Protein AF-A0AAW1SU03-F1 (afdb_monomer_lite)

Sequence (78 aa):
MKQGEYIKTWRRRWFVLKQGKIFWFKSDIVSPESIPRGVIEVNRCLSIKGAEDTINKPYAFEISTIDDSMFFIADSEK

Organism: NCBI:txid2026836

Radius of gyration: 12.6 Å; chains: 1; bounding box: 24×27×33 Å

Foldseek 3Di:
DWQDDPHRDDADWDWDDDPQKIFTANDPPDDPPGDTPDMDRNVQWPDKAACCVVVVAPQKIWTDGPVDIIIDHDPDPD

pLDDT: mean 95.35, std 3.92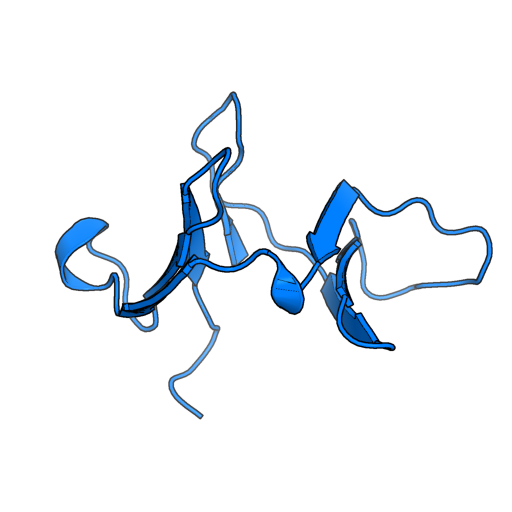, range [66.81, 98.0]

InterPro domains:
  IPR001849 Pleckstrin homology domain [PF00169] (2-77)
  IPR001849 Pleckstrin homology domain [PS50003] (1-78)
  IPR011993 PH-like domain superfamily [G3DSA:2.30.29.30] (1-78)
  IPR051707 Phosphoinositide-Interacting Signal Transduction Regulators [PTHR14336] (1-77)

Structure (mmCIF, N/CA/C/O backbone):
data_AF-A0AAW1SU03-F1
#
_entry.id   AF-A0AAW1SU03-F1
#
loop_
_atom_site.group_PDB
_atom_site.id
_atom_site.type_symbol
_atom_site.label_atom_id
_atom_site.label_alt_id
_atom_site.label_comp_id
_atom_site.label_asym_id
_atom_site.label_entity_id
_atom_site.label_seq_id
_atom_site.pdbx_PDB_ins_code
_atom_site.Cartn_x
_atom_site.Cartn_y
_atom_site.Cartn_z
_atom_site.occupancy
_atom_site.B_iso_or_equiv
_atom_site.auth_seq_id
_atom_site.auth_comp_id
_atom_site.auth_asym_id
_atom_site.auth_atom_id
_atom_site.pdbx_PDB_model_num
ATOM 1 N N . MET A 1 1 ? 1.128 8.191 1.035 1.00 96.19 1 MET A N 1
ATOM 2 C CA . MET A 1 1 ? 2.398 7.771 1.69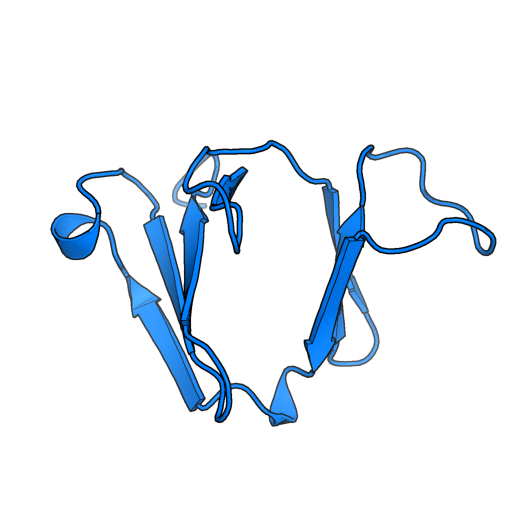0 1.00 96.19 1 MET A CA 1
ATOM 3 C C . MET A 1 1 ? 2.325 6.307 2.125 1.00 96.19 1 MET A C 1
ATOM 5 O O . MET A 1 1 ? 1.227 5.821 2.346 1.00 96.19 1 MET A O 1
ATOM 9 N N . LYS A 1 2 ? 3.469 5.621 2.283 1.00 97.25 2 LYS A N 1
ATOM 10 C CA . LYS A 1 2 ? 3.566 4.274 2.896 1.00 97.25 2 LYS A CA 1
ATOM 11 C C . LYS A 1 2 ? 4.544 4.278 4.066 1.00 97.25 2 LYS A C 1
ATOM 13 O O . LYS A 1 2 ? 5.582 4.946 3.994 1.00 97.25 2 LYS A O 1
ATOM 18 N N . GLN A 1 3 ? 4.225 3.519 5.109 1.00 97.38 3 GLN A N 1
ATOM 19 C CA . GLN A 1 3 ? 5.144 3.251 6.210 1.00 97.38 3 GLN A CA 1
ATOM 20 C C . GLN A 1 3 ? 6.246 2.271 5.767 1.00 97.38 3 GLN A C 1
ATOM 22 O O . GLN A 1 3 ? 5.983 1.280 5.081 1.00 97.38 3 GLN A O 1
ATOM 27 N N . GLY A 1 4 ? 7.501 2.555 6.120 1.00 94.88 4 GLY A N 1
ATOM 28 C CA . GLY A 1 4 ? 8.620 1.649 5.859 1.00 94.88 4 GLY A CA 1
ATOM 29 C C . GLY A 1 4 ? 8.496 0.331 6.632 1.00 94.88 4 GLY A C 1
ATOM 30 O O . GLY A 1 4 ? 8.006 0.317 7.756 1.00 94.88 4 GLY A O 1
ATOM 31 N N . GLU A 1 5 ? 8.954 -0.767 6.027 1.00 89.38 5 GLU A N 1
ATOM 32 C CA . GLU A 1 5 ? 8.852 -2.125 6.592 1.00 89.38 5 GLU A CA 1
ATOM 33 C C . GLU A 1 5 ? 9.757 -2.311 7.816 1.00 89.38 5 GLU A C 1
ATOM 35 O O . GLU A 1 5 ? 9.258 -2.607 8.900 1.00 89.38 5 GLU A O 1
ATOM 40 N N . TYR A 1 6 ? 11.059 -2.045 7.665 1.00 89.44 6 TYR A N 1
ATOM 41 C CA . TYR A 1 6 ? 12.053 -2.179 8.740 1.00 89.44 6 TYR A CA 1
ATOM 42 C C . TYR A 1 6 ? 12.147 -0.926 9.615 1.00 89.44 6 TYR A C 1
ATOM 44 O O . TYR A 1 6 ? 12.033 -0.982 10.834 1.00 89.44 6 TYR A O 1
ATOM 52 N N . ILE A 1 7 ? 12.330 0.233 8.979 1.00 94.00 7 ILE A N 1
ATOM 53 C CA . ILE A 1 7 ? 12.357 1.529 9.659 1.00 94.00 7 ILE A CA 1
ATOM 54 C C . ILE A 1 7 ? 10.981 2.157 9.471 1.00 94.00 7 ILE A C 1
ATOM 56 O O . ILE A 1 7 ? 10.654 2.567 8.352 1.00 94.00 7 ILE A O 1
ATOM 60 N N . LYS A 1 8 ? 10.201 2.262 10.554 1.00 94.12 8 LYS A N 1
ATOM 61 C CA . LYS A 1 8 ? 8.800 2.732 10.578 1.00 94.12 8 LYS A CA 1
ATOM 62 C C . LYS A 1 8 ? 8.651 4.246 10.328 1.00 94.12 8 LYS A C 1
ATOM 64 O O . LYS A 1 8 ? 8.006 4.969 11.077 1.00 94.12 8 LYS A O 1
ATOM 69 N N . THR A 1 9 ? 9.253 4.729 9.245 1.00 96.19 9 THR A N 1
ATOM 70 C CA . THR A 1 9 ? 9.169 6.110 8.746 1.00 96.19 9 THR A CA 1
ATOM 71 C C . THR A 1 9 ? 8.215 6.190 7.562 1.00 96.19 9 THR A C 1
ATOM 73 O O . THR A 1 9 ? 8.101 5.248 6.776 1.00 96.19 9 THR A O 1
ATOM 76 N N . TRP A 1 10 ? 7.544 7.328 7.408 1.00 97.25 10 TRP A N 1
ATOM 77 C CA . TRP A 1 10 ? 6.631 7.575 6.296 1.00 97.25 10 TRP A CA 1
ATOM 78 C C . TRP A 1 10 ? 7.394 8.037 5.062 1.00 97.25 10 TRP A C 1
ATOM 80 O O . TRP A 1 10 ? 8.218 8.947 5.131 1.00 97.25 10 TRP A O 1
ATOM 90 N N . ARG A 1 11 ? 7.128 7.408 3.916 1.00 97.31 11 ARG A N 1
ATOM 91 C CA . ARG A 1 11 ? 7.768 7.761 2.646 1.00 97.31 11 ARG A CA 1
ATOM 92 C C . ARG A 1 11 ? 6.721 7.998 1.569 1.00 97.31 11 ARG A C 1
ATOM 94 O O . ARG A 1 11 ? 5.790 7.206 1.396 1.00 97.31 11 ARG A O 1
ATOM 101 N N . ARG A 1 12 ? 6.901 9.074 0.799 1.00 97.06 12 ARG A N 1
ATOM 102 C CA . ARG A 1 12 ? 6.137 9.289 -0.433 1.00 97.06 12 ARG A CA 1
ATOM 103 C C . ARG A 1 12 ? 6.579 8.258 -1.470 1.00 97.06 12 ARG A C 1
ATOM 105 O O . ARG A 1 12 ? 7.773 7.971 -1.622 1.00 97.06 12 ARG A O 1
ATOM 112 N N . ARG A 1 13 ? 5.601 7.638 -2.112 1.00 97.56 13 ARG A N 1
ATOM 113 C CA . ARG A 1 13 ? 5.783 6.622 -3.142 1.00 97.56 13 ARG A CA 1
ATOM 114 C C . ARG A 1 13 ? 4.717 6.831 -4.197 1.00 97.56 13 ARG A C 1
ATOM 116 O O . ARG A 1 13 ? 3.607 7.232 -3.857 1.00 97.56 13 ARG A O 1
ATOM 123 N N . TRP A 1 14 ? 5.085 6.573 -5.439 1.00 97.50 14 TRP A N 1
ATOM 124 C CA . TRP A 1 14 ? 4.151 6.588 -6.548 1.00 97.50 14 TRP A CA 1
ATOM 125 C C . TRP A 1 14 ? 3.508 5.216 -6.663 1.00 97.50 14 TRP A C 1
ATOM 127 O O . TRP A 1 14 ? 4.231 4.238 -6.849 1.00 97.50 14 TRP A O 1
ATOM 137 N N . PHE A 1 15 ? 2.192 5.137 -6.495 1.00 97.31 15 PHE A N 1
ATOM 138 C CA . PHE A 1 15 ? 1.453 3.879 -6.515 1.00 97.31 15 PHE A CA 1
ATOM 139 C C . PHE A 1 15 ? 0.799 3.667 -7.871 1.00 97.31 15 PHE A C 1
ATOM 141 O O . PHE A 1 15 ? 0.210 4.585 -8.432 1.00 97.31 15 PHE A O 1
ATOM 148 N N . VAL A 1 16 ? 0.881 2.441 -8.377 1.00 96.62 16 VAL A N 1
ATOM 149 C CA . VAL A 1 16 ? 0.228 2.034 -9.621 1.00 96.62 16 VAL A CA 1
ATOM 150 C C . VAL A 1 16 ? -0.581 0.780 -9.341 1.00 96.62 16 VAL A C 1
ATOM 152 O O . VAL A 1 16 ? -0.024 -0.223 -8.900 1.00 96.62 16 VAL A O 1
ATOM 155 N N . LEU A 1 17 ? -1.880 0.823 -9.627 1.00 95.94 17 LEU A N 1
ATOM 156 C CA . LEU A 1 17 ? -2.731 -0.362 -9.675 1.00 95.94 17 LEU A CA 1
ATOM 157 C C . LEU A 1 17 ? -2.842 -0.815 -11.133 1.00 95.94 17 LEU A C 1
ATOM 159 O O . LEU A 1 17 ? -3.375 -0.094 -11.974 1.00 95.94 17 LEU A O 1
ATOM 163 N N . LYS A 1 18 ? -2.323 -2.003 -11.449 1.00 95.12 18 LYS A N 1
ATOM 164 C CA . LYS A 1 18 ? -2.365 -2.566 -12.805 1.00 95.12 18 LYS A CA 1
ATOM 165 C C . LYS A 1 18 ? -2.435 -4.086 -12.740 1.00 95.12 18 LYS A C 1
ATOM 167 O O . LYS A 1 18 ? -1.699 -4.701 -11.978 1.00 95.12 18 LYS A O 1
ATOM 172 N N . GLN A 1 19 ? -3.308 -4.686 -13.554 1.00 95.62 19 GLN A N 1
ATOM 173 C CA . GLN A 1 19 ? -3.445 -6.148 -13.676 1.00 95.62 19 GLN A CA 1
ATOM 174 C C . GLN A 1 19 ? -3.618 -6.860 -12.319 1.00 95.62 19 GLN A C 1
ATOM 176 O O . GLN A 1 19 ? -2.975 -7.869 -12.046 1.00 95.62 19 GLN A O 1
ATOM 181 N N . GLY A 1 20 ? -4.457 -6.304 -11.437 1.00 95.94 20 GLY A N 1
ATOM 182 C CA . GLY A 1 20 ? -4.717 -6.890 -10.116 1.00 95.94 20 GLY A CA 1
ATOM 183 C C . GLY A 1 20 ? -3.529 -6.830 -9.150 1.00 95.94 20 GLY A C 1
ATOM 184 O O . GLY A 1 20 ? -3.519 -7.553 -8.156 1.00 95.94 20 GLY A O 1
ATOM 185 N N . LYS A 1 21 ? -2.526 -5.989 -9.422 1.00 96.44 21 LYS A N 1
ATOM 186 C CA . LYS A 1 21 ? -1.367 -5.778 -8.553 1.00 96.44 21 LYS A CA 1
ATOM 187 C C . LYS A 1 21 ? -1.189 -4.299 -8.240 1.00 96.44 21 LYS A C 1
ATOM 189 O O . LYS A 1 21 ? -1.339 -3.449 -9.119 1.00 96.44 21 LYS A O 1
ATOM 194 N N . ILE A 1 22 ? -0.853 -4.005 -6.990 1.00 96.25 22 ILE A N 1
ATOM 195 C CA . ILE A 1 22 ? -0.460 -2.674 -6.528 1.00 96.25 22 ILE A CA 1
ATOM 196 C C . ILE A 1 22 ? 1.062 -2.648 -6.465 1.00 96.25 22 ILE A C 1
ATOM 198 O O . ILE A 1 22 ? 1.668 -3.405 -5.713 1.00 96.25 22 ILE A O 1
ATOM 202 N N . PHE A 1 23 ? 1.675 -1.758 -7.231 1.00 96.88 23 PHE A N 1
ATOM 203 C CA . PHE A 1 23 ? 3.110 -1.503 -7.228 1.00 96.88 23 PHE A CA 1
ATOM 204 C C . PHE A 1 23 ? 3.383 -0.146 -6.603 1.00 96.88 23 PHE A C 1
ATOM 206 O O . PHE A 1 23 ? 2.544 0.754 -6.682 1.00 96.88 23 PHE A O 1
ATOM 213 N N . TRP A 1 24 ? 4.582 0.040 -6.056 1.00 97.38 24 TRP A N 1
ATOM 214 C CA . TRP A 1 24 ? 5.027 1.375 -5.679 1.00 97.38 24 TRP A CA 1
ATOM 215 C C . TRP A 1 24 ? 6.470 1.669 -6.051 1.00 97.38 24 TRP A C 1
ATOM 217 O O . TRP A 1 24 ? 7.360 0.838 -5.893 1.00 97.38 24 TRP A O 1
ATOM 227 N N . PHE A 1 25 ? 6.716 2.897 -6.494 1.00 97.69 25 PHE A N 1
ATOM 228 C CA . PHE A 1 25 ? 8.001 3.356 -7.015 1.00 97.69 25 PHE A CA 1
ATOM 229 C C . PHE A 1 25 ? 8.531 4.548 -6.216 1.00 97.69 25 PHE A C 1
ATOM 231 O O . PHE A 1 25 ? 7.821 5.166 -5.414 1.00 97.69 25 PHE A O 1
ATOM 238 N N . LYS A 1 26 ? 9.823 4.852 -6.394 1.00 96.25 26 LYS A N 1
ATOM 239 C CA . LYS A 1 26 ? 10.479 5.983 -5.717 1.00 96.25 26 LYS A CA 1
ATOM 240 C C . LYS A 1 26 ? 9.953 7.335 -6.225 1.00 96.25 26 LYS A C 1
ATOM 242 O O . LYS A 1 26 ? 9.869 8.259 -5.422 1.00 96.25 26 LYS A O 1
ATOM 247 N N . SER A 1 27 ? 9.604 7.416 -7.506 1.00 95.94 27 SER A N 1
ATOM 248 C CA . SER A 1 27 ? 9.101 8.602 -8.207 1.00 95.94 27 SER A CA 1
ATOM 249 C C . SER A 1 27 ? 7.944 8.231 -9.135 1.00 95.94 27 SER A C 1
ATOM 251 O O . SER A 1 27 ? 7.696 7.053 -9.382 1.00 95.94 27 SER A O 1
ATOM 253 N N . ASP A 1 28 ? 7.262 9.256 -9.624 1.00 95.94 28 ASP A N 1
ATOM 254 C CA . ASP A 1 28 ? 6.191 9.236 -10.625 1.00 95.94 28 ASP A CA 1
ATOM 255 C C . ASP A 1 28 ? 6.675 8.971 -12.056 1.00 95.94 28 ASP A C 1
ATOM 257 O O . ASP A 1 28 ? 5.920 8.467 -12.884 1.00 95.94 28 ASP A O 1
ATOM 261 N N . ILE A 1 29 ? 7.952 9.231 -12.337 1.00 95.56 29 ILE A N 1
ATOM 262 C CA . ILE A 1 29 ? 8.600 8.820 -13.586 1.00 95.56 29 ILE A CA 1
ATOM 263 C C . ILE A 1 29 ? 8.761 7.290 -13.574 1.00 95.56 29 ILE A C 1
ATOM 265 O O . ILE A 1 29 ? 9.684 6.771 -12.941 1.00 95.56 29 ILE A O 1
ATOM 269 N N . VAL A 1 30 ? 7.844 6.579 -14.240 1.00 94.38 30 VAL A N 1
ATOM 270 C CA . VAL A 1 30 ? 7.814 5.109 -14.342 1.00 94.38 30 VAL A CA 1
ATOM 271 C C . VAL A 1 30 ? 7.914 4.674 -15.804 1.00 94.38 30 VAL A C 1
ATOM 273 O O . VAL A 1 30 ? 7.073 5.025 -16.628 1.00 94.38 30 VAL A O 1
ATOM 276 N N . SER A 1 31 ? 8.926 3.863 -16.101 1.00 93.88 31 SER A N 1
ATOM 277 C CA . SER A 1 31 ? 9.160 3.194 -17.387 1.00 93.88 31 SER A CA 1
ATOM 278 C C . SER A 1 31 ? 9.107 1.664 -17.227 1.00 93.88 31 SER A C 1
ATOM 280 O O . SER A 1 31 ? 9.102 1.173 -16.093 1.00 93.88 31 SER A O 1
ATOM 282 N N . PRO A 1 32 ? 9.096 0.880 -18.321 1.00 89.88 32 PRO A N 1
ATOM 283 C CA . PRO A 1 32 ? 9.169 -0.582 -18.247 1.00 89.88 32 PRO A CA 1
ATOM 284 C C . PRO A 1 32 ? 10.390 -1.125 -17.481 1.00 89.88 32 PRO A C 1
ATOM 286 O O . PRO A 1 32 ? 10.311 -2.195 -16.887 1.00 89.88 32 PRO A O 1
ATOM 289 N N . GLU A 1 33 ? 11.496 -0.381 -17.444 1.00 94.38 33 GLU A N 1
ATOM 290 C CA . GLU A 1 33 ? 12.743 -0.737 -16.751 1.00 94.38 33 GLU A CA 1
ATOM 291 C C . GLU A 1 33 ? 12.745 -0.319 -15.270 1.00 94.38 33 GLU A C 1
ATOM 293 O O . GLU A 1 33 ? 13.678 -0.618 -14.522 1.00 94.38 33 GLU A O 1
ATOM 298 N N . SER A 1 34 ? 11.717 0.409 -14.826 1.00 95.88 34 SER A N 1
ATOM 299 C CA . SER A 1 34 ? 11.633 0.896 -13.453 1.00 95.88 34 SER A CA 1
ATOM 300 C C . SER A 1 34 ? 11.417 -0.253 -12.472 1.00 95.88 34 SER A C 1
ATOM 302 O O . SER A 1 34 ? 10.464 -1.022 -12.577 1.00 95.88 34 SER A O 1
ATOM 304 N N . ILE A 1 35 ? 12.276 -0.329 -11.455 1.00 96.31 35 ILE A N 1
ATOM 305 C CA . ILE A 1 35 ? 12.202 -1.375 -10.433 1.00 96.31 35 ILE A CA 1
ATOM 306 C C . ILE A 1 35 ? 11.204 -0.952 -9.342 1.00 96.31 35 ILE A C 1
ATOM 308 O O . ILE A 1 35 ? 11.431 0.066 -8.667 1.00 96.31 35 ILE A O 1
ATOM 312 N N . PRO A 1 36 ? 10.113 -1.712 -9.118 1.00 97.19 36 PRO A N 1
ATOM 313 C CA . PRO A 1 36 ? 9.197 -1.436 -8.024 1.00 97.19 36 PRO A CA 1
ATOM 314 C C . PRO A 1 36 ? 9.903 -1.633 -6.681 1.00 97.19 36 PRO A C 1
ATOM 316 O O . PRO A 1 36 ? 10.711 -2.538 -6.487 1.00 97.19 36 PRO A O 1
ATOM 319 N N . ARG A 1 37 ? 9.575 -0.778 -5.715 1.00 96.44 37 ARG A N 1
ATOM 320 C CA . ARG A 1 37 ? 10.014 -0.912 -4.319 1.00 96.44 37 ARG A CA 1
ATOM 321 C C . ARG A 1 37 ? 9.214 -1.952 -3.546 1.00 96.44 37 ARG A C 1
ATOM 323 O O . ARG A 1 37 ? 9.594 -2.262 -2.425 1.00 96.44 37 ARG A O 1
ATOM 330 N N . GLY A 1 38 ? 8.131 -2.437 -4.129 1.00 95.19 38 GLY A N 1
ATOM 331 C CA . GLY A 1 38 ? 7.393 -3.598 -3.680 1.00 95.19 38 GLY A CA 1
ATOM 332 C C . GLY A 1 38 ? 6.100 -3.746 -4.469 1.00 95.19 38 GLY A C 1
ATOM 333 O O . GLY A 1 38 ? 5.751 -2.893 -5.297 1.00 95.19 38 GLY A O 1
ATOM 334 N N . VAL A 1 39 ? 5.447 -4.876 -4.238 1.00 95.50 39 VAL A N 1
ATOM 335 C CA . VAL A 1 39 ? 4.246 -5.302 -4.942 1.00 95.50 39 VAL A CA 1
ATOM 336 C C . VAL A 1 39 ? 3.304 -5.987 -3.961 1.00 95.50 39 VAL A C 1
ATOM 338 O O . VAL A 1 39 ? 3.748 -6.729 -3.089 1.00 95.50 39 VAL A O 1
ATOM 341 N N . ILE A 1 40 ? 2.009 -5.744 -4.123 1.00 95.19 40 ILE A N 1
ATOM 342 C CA . ILE A 1 40 ? 0.938 -6.498 -3.475 1.00 95.19 40 ILE A CA 1
ATOM 343 C C . ILE A 1 40 ? 0.059 -7.073 -4.576 1.00 95.19 40 ILE A C 1
ATOM 345 O O . ILE A 1 40 ? -0.389 -6.343 -5.462 1.00 95.19 40 ILE A O 1
ATOM 349 N N . GLU A 1 41 ? -0.203 -8.373 -4.519 1.00 95.62 41 GLU A N 1
ATOM 350 C CA . GLU A 1 41 ? -1.222 -8.996 -5.358 1.00 95.62 41 GLU A CA 1
ATOM 351 C C . GLU A 1 41 ? -2.580 -8.834 -4.674 1.00 95.62 41 GLU A C 1
ATOM 353 O O . GLU A 1 41 ? -2.758 -9.258 -3.534 1.00 95.62 41 GLU A O 1
ATOM 358 N N . VAL A 1 42 ? -3.538 -8.192 -5.347 1.00 94.00 42 VAL A N 1
ATOM 359 C CA . VAL A 1 42 ? -4.831 -7.820 -4.743 1.00 94.00 42 VAL A CA 1
ATOM 360 C C . VAL A 1 42 ? -5.626 -9.056 -4.316 1.00 94.00 42 VAL A C 1
ATOM 362 O O . VAL A 1 42 ? -6.325 -9.027 -3.311 1.00 94.00 42 VAL A O 1
ATOM 365 N N . ASN A 1 43 ? -5.471 -10.169 -5.032 1.00 94.00 43 ASN A N 1
ATOM 366 C CA . ASN A 1 43 ? -6.080 -11.456 -4.691 1.00 94.00 43 ASN A CA 1
ATOM 367 C C . ASN A 1 43 ? -5.505 -12.105 -3.414 1.00 94.00 43 ASN A C 1
ATOM 369 O O . ASN A 1 43 ? -6.111 -13.041 -2.904 1.00 94.00 43 ASN A O 1
ATOM 373 N N . ARG A 1 44 ? -4.354 -11.642 -2.908 1.00 94.56 44 ARG A N 1
ATOM 374 C CA . ARG A 1 44 ? -3.750 -12.098 -1.644 1.00 94.56 44 ARG A CA 1
ATOM 375 C C . ARG A 1 44 ? -4.074 -11.178 -0.466 1.00 94.56 44 ARG A C 1
ATOM 377 O O . ARG A 1 44 ? -3.664 -11.471 0.659 1.00 94.56 44 ARG A O 1
ATOM 384 N N . CYS A 1 45 ? -4.775 -10.071 -0.707 1.00 95.94 45 CYS A N 1
ATOM 385 C CA . CYS A 1 45 ? -5.252 -9.200 0.357 1.00 95.94 45 CYS A CA 1
ATOM 386 C C . CYS A 1 45 ? -6.352 -9.910 1.151 1.00 9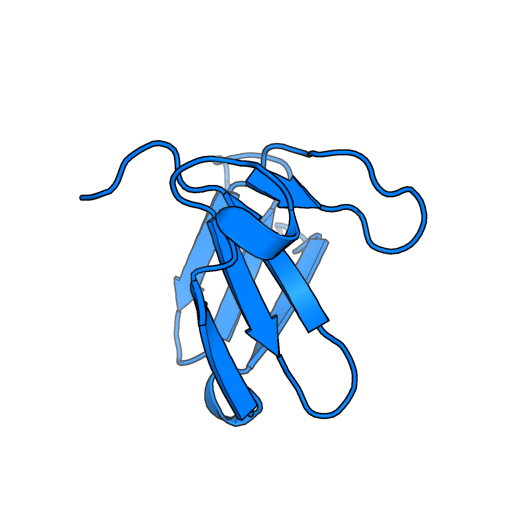5.94 45 CYS A C 1
ATOM 388 O O . CYS A 1 45 ? -7.317 -10.410 0.577 1.00 95.94 45 CYS A O 1
ATOM 390 N N . LEU A 1 46 ? -6.215 -9.917 2.474 1.00 97.25 46 LEU A N 1
ATOM 391 C CA . LEU A 1 46 ? -7.207 -10.469 3.394 1.00 97.25 46 LEU A CA 1
ATOM 392 C C . LEU A 1 46 ? -8.235 -9.414 3.802 1.00 97.25 46 LEU A C 1
ATOM 394 O O . LEU A 1 46 ? -9.426 -9.700 3.877 1.00 97.25 46 LEU A O 1
ATOM 398 N N . SER A 1 47 ? -7.787 -8.183 4.056 1.00 96.50 47 SER A N 1
ATOM 399 C CA . SER A 1 47 ? -8.681 -7.066 4.357 1.00 96.50 47 SER A CA 1
ATOM 400 C C . SER A 1 47 ? -8.060 -5.718 4.011 1.00 96.50 47 SER A C 1
ATOM 402 O O . SER A 1 47 ? -6.834 -5.560 4.010 1.00 96.50 47 SER A O 1
ATOM 404 N N . ILE A 1 48 ? -8.936 -4.751 3.735 1.00 96.00 48 ILE A N 1
ATOM 405 C CA . ILE A 1 48 ? -8.616 -3.331 3.596 1.00 96.00 48 ILE A CA 1
ATOM 406 C C . ILE A 1 48 ? -9.561 -2.581 4.532 1.00 96.00 48 ILE A C 1
ATOM 408 O O . ILE A 1 48 ? -10.776 -2.761 4.441 1.00 96.00 48 ILE A O 1
ATOM 412 N N . LYS A 1 49 ? -9.019 -1.775 5.444 1.00 97.19 49 LYS A N 1
ATOM 413 C CA . LYS A 1 49 ? -9.811 -1.053 6.452 1.00 97.19 49 LYS A CA 1
ATOM 414 C C . LYS A 1 49 ? -9.184 0.293 6.798 1.00 97.19 49 LYS A C 1
ATOM 416 O O . LYS A 1 49 ? -7.982 0.474 6.610 1.00 97.19 49 LYS A O 1
ATOM 421 N N . GLY A 1 50 ? -9.997 1.205 7.329 1.00 97.69 50 GLY A N 1
ATOM 422 C CA . GLY A 1 50 ? -9.510 2.444 7.935 1.00 97.69 50 GLY A CA 1
ATOM 423 C C . GLY A 1 50 ? -8.539 2.151 9.080 1.00 97.69 50 GLY A C 1
ATOM 424 O O . GLY A 1 50 ? -8.671 1.149 9.788 1.00 97.69 50 GLY A O 1
ATOM 425 N N . ALA A 1 51 ? -7.529 2.999 9.216 1.00 97.69 51 ALA A N 1
ATOM 426 C CA . ALA A 1 51 ? -6.480 2.893 10.225 1.00 97.69 51 ALA A CA 1
ATOM 427 C C . ALA A 1 51 ? -6.245 4.225 10.953 1.00 97.69 51 ALA A C 1
ATOM 429 O O . ALA A 1 51 ? -5.238 4.377 11.644 1.00 97.69 51 ALA A O 1
ATOM 430 N N . GLU A 1 52 ? -7.160 5.183 10.817 1.00 97.81 52 GLU A N 1
ATOM 431 C CA . GLU A 1 52 ? -7.046 6.535 11.357 1.00 97.81 52 GLU A CA 1
ATOM 432 C C . GLU A 1 52 ? -6.797 6.520 12.860 1.00 97.81 52 GLU A C 1
ATOM 434 O O . GLU A 1 52 ? -5.804 7.083 13.320 1.00 97.81 52 GLU A 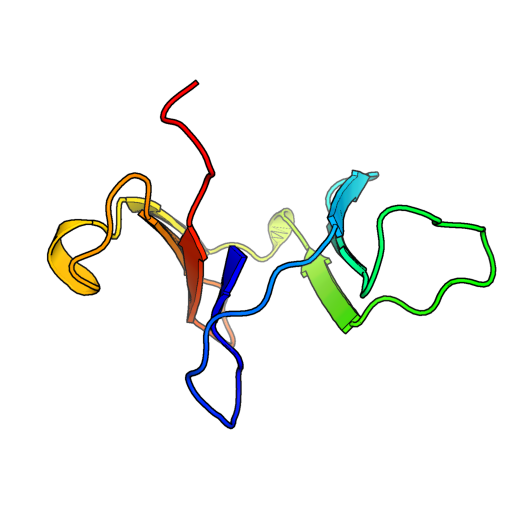O 1
ATOM 439 N N . ASP A 1 53 ? -7.625 5.782 13.597 1.00 97.06 53 ASP A N 1
ATOM 440 C CA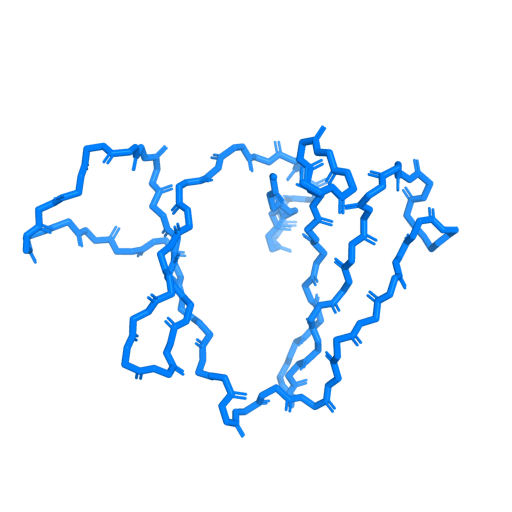 . ASP A 1 53 ? -7.498 5.635 15.047 1.00 97.06 53 ASP A CA 1
ATOM 441 C C . ASP A 1 53 ? -6.304 4.754 15.435 1.00 97.06 53 ASP A C 1
ATOM 443 O O . ASP A 1 53 ? -5.677 4.954 16.473 1.00 97.06 53 ASP A O 1
ATOM 447 N N . THR A 1 54 ? -5.954 3.786 14.582 1.00 96.00 54 THR A N 1
ATOM 448 C CA . THR A 1 54 ? -4.879 2.819 14.861 1.00 96.00 54 THR A CA 1
ATOM 449 C C . THR A 1 54 ? -3.506 3.480 14.816 1.00 96.00 54 THR A C 1
ATOM 451 O O . THR A 1 54 ? -2.642 3.175 15.637 1.00 96.00 54 THR A O 1
ATOM 454 N N . ILE A 1 55 ? -3.288 4.381 13.854 1.00 96.12 55 ILE A N 1
ATOM 455 C CA . ILE A 1 55 ? -1.986 5.028 13.646 1.00 96.12 55 ILE A CA 1
ATOM 456 C C . ILE A 1 55 ? -2.001 6.543 13.876 1.00 96.12 55 ILE A C 1
ATOM 458 O O . ILE A 1 55 ? -0.979 7.197 13.657 1.00 96.12 55 ILE A O 1
ATOM 462 N N . ASN A 1 56 ? -3.131 7.096 14.327 1.00 96.81 56 ASN A N 1
ATOM 463 C CA . ASN A 1 56 ? -3.357 8.520 14.581 1.00 96.81 56 ASN A CA 1
ATOM 464 C C . ASN A 1 56 ? -2.962 9.405 13.383 1.00 96.81 56 ASN A C 1
ATOM 466 O O . ASN A 1 56 ? -2.156 10.341 13.490 1.00 96.81 56 ASN A O 1
ATOM 470 N N . LYS A 1 57 ? -3.471 9.048 12.198 1.00 96.94 57 LYS A N 1
ATOM 471 C CA . LYS A 1 57 ? -3.228 9.769 10.941 1.00 96.94 57 LYS A CA 1
ATOM 472 C C . LYS A 1 57 ? -4.517 9.854 10.123 1.00 96.94 57 LYS A C 1
ATOM 474 O O . LYS A 1 57 ? -5.131 8.819 9.903 1.00 96.94 57 LYS A O 1
ATOM 479 N N . PRO A 1 58 ? -4.914 11.044 9.642 1.00 97.00 58 PRO A N 1
ATOM 480 C CA . PRO A 1 58 ? -6.098 11.171 8.798 1.00 97.00 58 PRO A CA 1
ATOM 481 C C . PRO A 1 58 ? -5.901 10.433 7.470 1.00 97.00 58 PRO A C 1
ATOM 483 O O . PRO A 1 58 ? -4.775 10.348 6.972 1.00 97.00 58 PRO A O 1
ATOM 486 N N . TYR A 1 59 ? -7.001 9.924 6.909 1.00 97.38 59 TYR A N 1
ATOM 487 C CA . TYR A 1 59 ? -7.037 9.201 5.627 1.00 97.38 59 TYR A CA 1
ATOM 488 C C . TYR A 1 59 ? -6.093 7.992 5.589 1.00 97.38 59 TYR A C 1
ATOM 490 O O . TYR A 1 59 ? -5.523 7.636 4.549 1.00 97.38 59 TYR A O 1
ATOM 498 N N . ALA A 1 60 ? -5.858 7.404 6.760 1.00 98.00 60 ALA A N 1
ATOM 499 C CA . ALA A 1 60 ? -5.023 6.238 6.907 1.00 98.00 60 ALA A CA 1
ATOM 500 C C . ALA A 1 60 ? -5.825 4.973 6.650 1.00 98.00 60 ALA A C 1
ATOM 502 O O . ALA A 1 60 ? -6.943 4.825 7.124 1.00 98.00 60 ALA A O 1
ATOM 503 N N . PHE A 1 61 ? -5.209 4.013 5.977 1.00 97.75 61 PHE A N 1
ATOM 504 C CA . PHE A 1 61 ? -5.790 2.693 5.800 1.00 97.75 61 PHE A CA 1
ATOM 505 C C . PHE A 1 61 ? -4.725 1.610 5.920 1.00 97.75 61 PHE A C 1
ATOM 507 O O . PHE A 1 61 ? -3.535 1.829 5.667 1.00 97.75 61 PHE A O 1
ATOM 514 N N . GLU A 1 62 ? -5.168 0.428 6.324 1.00 97.81 62 GLU A N 1
ATOM 515 C CA . GLU A 1 62 ? -4.368 -0.782 6.419 1.00 97.81 62 GLU A CA 1
ATOM 516 C C . GLU A 1 62 ? -4.752 -1.730 5.283 1.00 97.81 62 GLU A C 1
ATOM 518 O O . GLU A 1 62 ? -5.937 -1.963 5.035 1.00 97.81 62 GLU A O 1
ATOM 523 N N . ILE A 1 63 ? -3.750 -2.304 4.620 1.00 97.25 63 ILE A N 1
ATOM 524 C CA . ILE A 1 63 ? -3.915 -3.494 3.785 1.00 97.25 63 ILE A CA 1
ATOM 525 C C . ILE A 1 63 ? -3.222 -4.643 4.500 1.00 97.25 63 ILE A C 1
ATOM 527 O O . ILE A 1 63 ? -2.010 -4.597 4.716 1.00 97.25 63 ILE A O 1
ATOM 531 N N . SER A 1 64 ? -3.986 -5.681 4.817 1.00 97.06 64 SER A N 1
ATOM 532 C CA . SER A 1 64 ? -3.452 -6.932 5.354 1.00 97.06 64 SER A CA 1
ATOM 533 C C . SER A 1 64 ? -3.380 -7.988 4.260 1.00 97.06 64 SER A C 1
ATOM 535 O O . SER A 1 64 ? -4.272 -8.117 3.418 1.00 97.06 64 SER A O 1
ATOM 537 N N . THR A 1 65 ? -2.302 -8.752 4.280 1.00 94.62 65 THR A N 1
ATOM 538 C CA . THR A 1 65 ? -2.081 -9.956 3.480 1.00 94.62 65 THR A CA 1
ATOM 539 C C . THR A 1 65 ? -1.862 -11.130 4.432 1.00 94.62 65 THR A C 1
ATOM 541 O O . THR A 1 65 ? -1.831 -10.945 5.646 1.00 94.62 65 THR A O 1
ATOM 544 N N . ILE A 1 66 ? -1.703 -12.341 3.899 1.00 91.12 66 ILE A N 1
ATOM 545 C CA . ILE A 1 66 ? -1.362 -13.520 4.716 1.00 91.12 66 ILE A CA 1
ATOM 546 C C . ILE A 1 66 ? -0.044 -13.315 5.480 1.00 91.12 66 ILE A C 1
ATOM 548 O O . ILE A 1 66 ? 0.100 -13.805 6.595 1.00 91.12 66 ILE A O 1
ATOM 552 N N . ASP A 1 67 ? 0.895 -12.586 4.878 1.00 88.94 67 ASP A N 1
ATOM 553 C CA . ASP A 1 67 ? 2.274 -12.502 5.352 1.00 88.94 67 ASP A CA 1
ATOM 554 C C . ASP A 1 67 ? 2.554 -11.228 6.169 1.00 88.94 67 ASP A C 1
ATOM 556 O O . ASP A 1 67 ? 3.420 -11.235 7.042 1.00 88.94 67 ASP A O 1
ATOM 560 N N . ASP A 1 68 ? 1.850 -10.125 5.885 1.00 90.44 68 ASP A N 1
ATOM 561 C CA . ASP A 1 68 ? 2.117 -8.818 6.500 1.00 90.44 68 ASP A CA 1
ATOM 562 C C . ASP A 1 68 ? 0.902 -7.874 6.477 1.00 90.44 68 ASP A C 1
ATOM 564 O O . ASP A 1 68 ? 0.023 -7.977 5.612 1.00 90.44 68 ASP A O 1
ATOM 568 N N . SER A 1 69 ? 0.923 -6.898 7.386 1.00 94.25 69 SER A N 1
ATOM 569 C CA . SER A 1 69 ? 0.008 -5.760 7.466 1.00 94.25 69 SER A CA 1
ATOM 570 C C . SER A 1 69 ? 0.745 -4.454 7.185 1.00 94.25 69 SER A C 1
ATOM 572 O O . SER A 1 69 ? 1.721 -4.091 7.842 1.00 94.25 69 SER A O 1
ATOM 574 N N . MET A 1 70 ? 0.243 -3.697 6.214 1.00 96.38 70 MET A N 1
ATOM 575 C CA . MET A 1 70 ? 0.868 -2.469 5.736 1.00 96.38 70 MET A CA 1
ATOM 576 C C . MET A 1 70 ? -0.049 -1.267 5.913 1.00 96.38 70 MET A C 1
ATOM 578 O O . MET A 1 70 ? -1.218 -1.312 5.544 1.00 96.38 70 MET A O 1
ATOM 582 N N . PHE A 1 71 ? 0.521 -0.159 6.389 1.00 97.56 71 PHE A N 1
ATOM 583 C CA . PHE A 1 71 ? -0.193 1.102 6.572 1.00 97.56 71 PHE A CA 1
ATOM 584 C C . PHE A 1 71 ? 0.143 2.130 5.491 1.00 97.56 71 PHE A C 1
ATOM 586 O O . PHE A 1 71 ? 1.308 2.353 5.122 1.00 97.56 71 PHE A O 1
ATOM 593 N N . PHE A 1 72 ? -0.903 2.809 5.041 1.00 97.88 72 PHE A N 1
ATOM 594 C CA . PHE A 1 72 ? -0.879 3.832 4.010 1.00 97.88 72 PHE A CA 1
ATOM 595 C C . PHE A 1 72 ? -1.642 5.062 4.490 1.00 97.88 72 PHE A C 1
ATOM 597 O O . PHE A 1 72 ? -2.500 4.970 5.358 1.00 97.88 72 PHE A O 1
ATOM 604 N N . ILE A 1 73 ? -1.301 6.216 3.926 1.00 98.00 73 ILE A N 1
ATOM 605 C CA . ILE A 1 73 ? -1.989 7.489 4.169 1.00 98.00 73 ILE A CA 1
ATOM 606 C C . ILE A 1 73 ? -2.272 8.109 2.808 1.00 98.00 73 ILE A C 1
ATOM 608 O O . ILE A 1 73 ? -1.324 8.306 2.038 1.00 98.00 73 ILE A O 1
ATOM 612 N N . ALA A 1 74 ? -3.531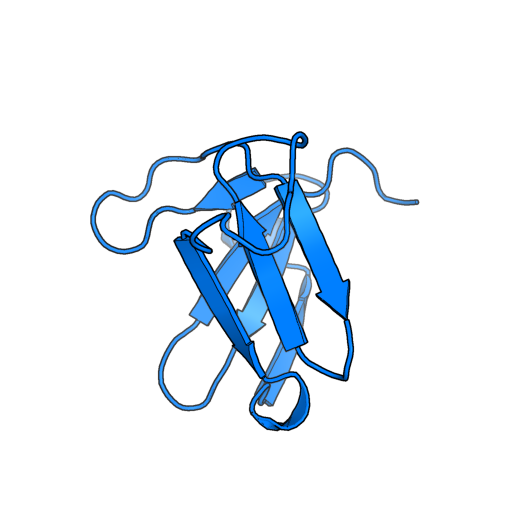 8.384 2.494 1.00 97.31 74 ALA A N 1
ATOM 613 C CA . ALA A 1 74 ? -3.899 9.149 1.308 1.00 97.31 74 ALA A CA 1
ATOM 614 C C . ALA A 1 74 ? -3.719 10.658 1.550 1.00 97.31 74 ALA A C 1
ATOM 616 O O . ALA A 1 74 ? -3.632 11.110 2.690 1.00 97.31 74 ALA A O 1
ATOM 617 N N . ASP A 1 75 ? -3.629 11.435 0.471 1.00 95.50 75 ASP A N 1
ATOM 618 C CA . ASP A 1 75 ? -3.517 12.895 0.581 1.00 95.50 75 ASP A CA 1
ATOM 619 C C . ASP A 1 75 ? -4.887 13.536 0.927 1.00 95.50 75 ASP A C 1
ATOM 621 O O . ASP A 1 75 ? -4.930 14.613 1.521 1.00 95.50 75 ASP A O 1
ATOM 625 N N . SER A 1 76 ? -5.994 12.852 0.609 1.00 95.19 76 SER A N 1
ATOM 626 C CA . SER A 1 76 ? -7.389 13.262 0.836 1.00 95.19 76 SER A CA 1
ATOM 627 C C . SER A 1 76 ? -8.315 12.046 1.014 1.00 95.19 76 SER A C 1
ATOM 629 O O . SER A 1 76 ? -7.912 10.906 0.787 1.00 95.19 76 SER A O 1
ATOM 631 N N . GLU A 1 77 ? -9.569 12.295 1.404 1.00 89.19 77 GLU A N 1
ATOM 632 C CA . GLU A 1 77 ? -10.635 11.282 1.509 1.00 89.19 77 GLU A CA 1
ATOM 633 C C . GLU A 1 77 ? -11.190 10.830 0.139 1.00 89.19 77 GLU A C 1
ATOM 635 O O . GLU A 1 77 ? -11.682 9.709 0.007 1.00 89.19 77 GLU A O 1
ATOM 640 N N . LYS A 1 78 ? -11.120 11.700 -0.879 1.00 66.81 78 LYS A N 1
ATOM 641 C CA . LYS A 1 78 ? -11.612 11.485 -2.250 1.00 66.81 78 LYS A CA 1
ATOM 642 C C . LYS A 1 78 ? -10.612 11.994 -3.275 1.00 66.81 78 LYS A C 1
ATOM 644 O O . LYS A 1 78 ? -9.932 13.002 -2.960 1.00 66.81 78 LYS A O 1
#

Secondary structure (DSSP, 8-state):
-EE-SSS--EE--EEEEETTEEEEESSS---TTPPPSEEEEGGGEEEEEE-HHHHT-TTEEEEEESS-EEEEE-SS--